Protein AF-A0A497QM43-F1 (afdb_monomer_lite)

Sequence (117 aa):
MLLKECFIKREPFGFPDEIFNALKKGHFSLVIKGNAGTGKTTLALEIIRGLPKGSSLYLTTRVLPEQLYSQFPWIKEHIDKKMIIDARQTRIPMAKSTFENIQARNITIFLKELHQR

Foldseek 3Di:
DVQVVQLVVDPLPPDDPVVLVQVVVPPDDDDQDDDPPPCSVVVVLSSQQSHHAPPAAAEDADDDPVVVCVVPVVCVVRHPPVSYHHPVDPPPPDPPDPDDPQPPPDPVSSVVVVVVD

Radius of gyration: 18.73 Å; chains: 1; bounding box: 28×39×60 Å

Secondary structure (DSSP, 8-state):
-HHHHHHHT---TT--HHHHHHHHHSS--------TTS-HHHHHHHHHHHSPTTS--EEESSS-HHHHHHH-GGGGGTS-GGGEEETTS--------SS-----S-HHHHHHHHHT-

Structure (mmCIF, N/CA/C/O backbone):
data_AF-A0A497QM43-F1
#
_entry.id   AF-A0A497QM43-F1
#
loop_
_atom_site.group_PDB
_atom_site.id
_atom_site.type_symbol
_atom_site.label_atom_id
_atom_site.label_alt_id
_atom_site.label_comp_id
_atom_site.label_asym_id
_atom_site.label_entity_id
_atom_site.label_seq_id
_atom_site.pdbx_PDB_ins_code
_atom_site.Cartn_x
_atom_site.Cartn_y
_atom_site.Cartn_z
_atom_site.occupancy
_atom_site.B_iso_or_equiv
_atom_site.auth_seq_id
_atom_site.auth_comp_id
_atom_site.auth_asym_id
_atom_site.auth_atom_id
_atom_site.pdbx_PDB_model_num
ATOM 1 N N . MET A 1 1 ? -3.740 11.985 23.018 1.00 38.59 1 MET A N 1
ATOM 2 C CA . MET A 1 1 ? -4.998 11.284 23.368 1.00 38.59 1 MET A CA 1
ATOM 3 C C . MET A 1 1 ? -5.775 10.841 22.122 1.00 38.59 1 MET A C 1
ATOM 5 O O . MET A 1 1 ? -6.087 9.665 22.028 1.00 38.59 1 MET A O 1
ATOM 9 N N . LEU A 1 2 ? -5.945 11.703 21.110 1.00 36.75 2 LEU A N 1
ATOM 10 C CA . LEU A 1 2 ? -6.675 11.421 19.853 1.00 36.75 2 LEU A CA 1
ATOM 11 C C . LEU A 1 2 ? -6.138 10.261 18.979 1.00 36.75 2 LEU A C 1
ATOM 13 O O . LEU A 1 2 ? -6.905 9.612 18.276 1.00 36.75 2 LEU A O 1
ATOM 17 N N . LEU A 1 3 ? -4.837 9.948 19.037 1.00 38.91 3 LEU A N 1
ATOM 18 C CA . LEU A 1 3 ? -4.251 8.831 18.272 1.00 38.91 3 LEU A CA 1
ATOM 19 C C . LEU A 1 3 ? -4.632 7.442 18.811 1.00 38.91 3 LEU A C 1
ATOM 21 O O . LEU A 1 3 ? -4.497 6.462 18.086 1.00 38.91 3 LEU A O 1
ATOM 25 N N . LYS A 1 4 ? -5.073 7.331 20.074 1.00 40.59 4 LYS A N 1
ATOM 26 C CA . LYS A 1 4 ? -5.455 6.036 20.661 1.00 40.59 4 LYS A CA 1
ATOM 27 C C . LYS A 1 4 ? -6.818 5.569 20.142 1.00 40.59 4 LYS A C 1
ATOM 29 O O . LYS A 1 4 ? -6.967 4.399 19.820 1.00 40.59 4 LYS A O 1
ATOM 34 N N . GLU A 1 5 ? -7.774 6.481 19.987 1.00 37.56 5 GLU A N 1
ATOM 35 C CA . GLU A 1 5 ? -9.159 6.129 19.639 1.00 37.56 5 GLU A CA 1
ATOM 36 C C . GLU A 1 5 ? -9.351 5.774 18.161 1.00 37.56 5 GLU A C 1
ATOM 38 O O . GLU A 1 5 ? -10.131 4.883 17.835 1.00 37.56 5 GLU A O 1
ATOM 43 N N . CYS A 1 6 ? -8.592 6.406 17.259 1.00 39.38 6 CYS A N 1
ATOM 44 C CA . CYS A 1 6 ? -8.643 6.094 15.824 1.00 39.38 6 CYS A CA 1
ATOM 45 C C . CYS A 1 6 ? -8.065 4.701 15.502 1.00 39.38 6 CYS A C 1
ATOM 47 O O . CYS A 1 6 ? -8.428 4.089 14.502 1.00 39.38 6 CYS A O 1
ATOM 49 N N . PHE A 1 7 ? -7.167 4.212 16.359 1.00 43.53 7 PHE A N 1
ATOM 50 C CA . PHE A 1 7 ? -6.449 2.946 16.208 1.00 43.53 7 PHE A CA 1
ATOM 51 C C . PHE A 1 7 ? -7.291 1.753 16.690 1.00 43.53 7 PHE A C 1
ATOM 53 O O . PHE A 1 7 ? -7.285 0.707 16.059 1.00 43.53 7 PHE A O 1
ATOM 60 N N . ILE A 1 8 ? -8.073 1.934 17.763 1.00 44.41 8 ILE A N 1
ATOM 61 C CA . ILE A 1 8 ? -8.880 0.869 18.393 1.00 44.41 8 ILE A CA 1
ATOM 62 C C . ILE A 1 8 ? -10.076 0.433 17.523 1.00 44.41 8 ILE A C 1
ATOM 64 O O . ILE A 1 8 ? -10.572 -0.676 17.667 1.00 44.41 8 ILE A O 1
ATOM 68 N N . LYS A 1 9 ? -10.547 1.262 16.579 1.00 43.88 9 LYS A N 1
ATOM 69 C CA . LYS A 1 9 ? -11.694 0.907 15.714 1.00 43.88 9 LYS A CA 1
ATOM 70 C C . LYS A 1 9 ? -11.343 0.107 14.455 1.00 43.88 9 LYS A C 1
ATOM 72 O O . LYS A 1 9 ? -12.251 -0.255 13.711 1.00 43.88 9 LYS A O 1
ATOM 77 N N . ARG A 1 10 ? -10.064 -0.156 14.181 1.00 49.84 10 ARG A N 1
ATOM 78 C CA . ARG A 1 10 ? -9.638 -0.981 13.044 1.00 49.84 10 ARG A CA 1
ATOM 79 C C . ARG A 1 10 ? -8.719 -2.077 13.541 1.00 49.84 10 ARG A C 1
ATOM 81 O O . ARG A 1 10 ? -7.514 -1.961 13.383 1.00 49.84 10 ARG A O 1
ATOM 88 N N . GLU A 1 11 ? -9.298 -3.119 14.124 1.00 50.69 11 GLU A N 1
ATOM 89 C CA . GLU A 1 11 ? -8.614 -4.404 14.278 1.00 50.69 11 GLU A CA 1
ATOM 90 C C . GLU A 1 11 ? -8.147 -4.853 12.879 1.00 50.69 11 GLU A C 1
ATOM 92 O O . GLU A 1 11 ? -8.988 -5.157 12.020 1.00 50.69 11 GLU A O 1
ATOM 97 N N . PRO A 1 12 ? -6.837 -4.824 12.578 1.00 53.03 12 PRO A N 1
ATOM 98 C CA . PRO A 1 12 ? -6.330 -5.371 11.337 1.00 53.03 12 PRO A CA 1
ATOM 99 C C . PRO A 1 12 ? -6.420 -6.888 11.483 1.00 53.03 12 PRO A C 1
ATOM 101 O O . PRO A 1 12 ? -5.619 -7.500 12.180 1.00 53.03 12 PRO A O 1
ATOM 104 N N . PHE A 1 13 ? -7.454 -7.475 10.886 1.00 50.19 13 PHE A N 1
ATOM 105 C CA . PHE A 1 13 ? -7.762 -8.903 10.935 1.00 50.19 13 PHE A CA 1
ATOM 106 C C . PHE A 1 13 ? -6.481 -9.765 10.842 1.00 50.19 13 PHE A C 1
ATOM 108 O O . PHE A 1 13 ? -5.869 -9.859 9.780 1.00 50.19 13 PHE A O 1
ATOM 115 N N . GLY A 1 14 ? -6.058 -10.364 11.962 1.00 62.38 14 GLY A N 1
ATOM 116 C CA . GLY A 1 14 ? -4.945 -11.320 12.021 1.00 62.38 14 GLY A CA 1
ATOM 117 C C . GLY A 1 14 ? -3.525 -10.757 11.856 1.00 62.38 14 GLY A C 1
ATOM 118 O O . GLY A 1 14 ? -2.619 -11.529 11.540 1.00 62.38 14 GLY A O 1
ATOM 119 N N . PHE A 1 15 ? -3.295 -9.453 12.039 1.00 69.88 15 PHE A N 1
ATOM 120 C CA . PHE A 1 15 ? -1.942 -8.891 11.973 1.00 69.88 15 PHE A CA 1
ATOM 121 C C . PHE A 1 15 ? -1.226 -8.954 13.340 1.00 69.88 15 PHE A C 1
ATOM 123 O O . PHE A 1 15 ? -1.817 -8.524 14.326 1.00 69.88 15 PHE A O 1
ATOM 130 N N . PRO A 1 16 ? 0.033 -9.435 13.435 1.00 79.12 16 PRO A N 1
ATOM 131 C CA . PRO A 1 16 ? 0.732 -9.547 14.718 1.00 79.12 16 PRO A CA 1
ATOM 132 C C . PRO A 1 16 ? 0.947 -8.192 15.403 1.00 79.12 16 PRO A C 1
ATOM 134 O O . PRO A 1 16 ? 1.559 -7.276 14.832 1.00 79.12 16 PRO A O 1
ATOM 137 N N . ASP A 1 17 ? 0.503 -8.089 16.655 1.00 79.38 17 ASP A N 1
ATOM 138 C CA . ASP A 1 17 ? 0.612 -6.880 17.475 1.00 79.38 17 ASP A CA 1
ATOM 139 C C . ASP A 1 17 ? 2.064 -6.422 17.653 1.00 79.38 17 ASP A C 1
ATOM 141 O O . ASP A 1 17 ? 2.336 -5.225 17.781 1.00 79.38 17 ASP A O 1
ATOM 145 N N . GLU A 1 18 ? 3.031 -7.340 17.630 1.00 84.06 18 GLU A N 1
ATOM 146 C CA . GLU A 1 18 ? 4.452 -7.036 17.789 1.00 84.06 18 GLU A CA 1
ATOM 147 C C . GLU A 1 18 ? 4.963 -6.125 16.676 1.00 84.06 18 GLU A C 1
ATOM 149 O O . GLU A 1 18 ? 5.653 -5.138 16.945 1.00 84.06 18 GLU A O 1
ATOM 154 N N . ILE A 1 19 ? 4.597 -6.419 15.425 1.00 82.69 19 ILE A N 1
ATOM 155 C CA . ILE A 1 19 ? 5.036 -5.625 14.274 1.00 82.69 19 ILE A CA 1
ATOM 156 C C . ILE A 1 19 ? 4.388 -4.243 14.328 1.00 82.69 19 ILE A C 1
ATOM 158 O O . ILE A 1 19 ? 5.036 -3.227 14.074 1.00 82.69 19 ILE A O 1
ATOM 162 N N . PHE A 1 20 ? 3.115 -4.191 14.698 1.00 79.94 20 PHE A N 1
ATOM 163 C CA . PHE A 1 20 ? 2.370 -2.946 14.775 1.00 79.94 20 PHE A CA 1
ATOM 164 C C . PHE A 1 20 ? 2.894 -2.028 15.883 1.00 79.94 20 PHE A C 1
ATOM 166 O O . PHE A 1 20 ? 3.134 -0.837 15.665 1.00 79.94 20 PHE A O 1
ATOM 173 N N . ASN A 1 21 ? 3.170 -2.598 17.055 1.00 83.81 21 ASN A N 1
ATOM 174 C CA . ASN A 1 21 ? 3.788 -1.891 18.167 1.00 83.81 21 ASN A CA 1
ATOM 175 C C . ASN A 1 21 ? 5.208 -1.421 17.825 1.00 83.81 21 ASN A C 1
ATOM 177 O O . ASN A 1 21 ? 5.579 -0.306 18.199 1.00 83.81 21 ASN A O 1
ATOM 181 N N . ALA A 1 22 ? 5.986 -2.217 17.085 1.00 85.50 22 ALA A N 1
ATOM 182 C CA . ALA A 1 22 ? 7.307 -1.816 16.607 1.00 85.50 22 ALA A CA 1
ATOM 183 C C . ALA A 1 22 ? 7.227 -0.621 15.641 1.00 85.50 22 ALA A C 1
ATOM 185 O O . ALA A 1 22 ? 7.943 0.362 15.820 1.00 85.50 22 ALA A O 1
ATOM 186 N N . LEU A 1 23 ? 6.303 -0.653 14.675 1.00 83.69 23 LEU A N 1
ATOM 187 C CA . LEU A 1 23 ? 6.082 0.452 13.735 1.00 83.69 23 LEU A CA 1
ATOM 188 C C . LEU A 1 23 ? 5.608 1.731 14.442 1.00 83.69 23 LEU A C 1
ATOM 190 O O . LEU A 1 23 ? 6.036 2.829 14.089 1.00 83.69 23 LEU A O 1
ATOM 194 N N . LYS A 1 24 ? 4.766 1.603 15.474 1.00 80.50 24 LYS A N 1
ATOM 195 C CA . LYS A 1 24 ? 4.227 2.737 16.239 1.00 80.50 24 LYS A CA 1
ATOM 196 C C . LYS A 1 24 ? 5.270 3.447 17.103 1.00 80.50 24 LYS A C 1
ATOM 198 O O . LYS A 1 24 ? 5.160 4.655 17.300 1.00 80.50 24 LYS A O 1
ATOM 203 N N . LYS A 1 25 ? 6.265 2.722 17.627 1.00 82.56 25 LYS A N 1
ATOM 204 C CA . LYS A 1 25 ? 7.362 3.309 18.420 1.00 82.56 25 LYS A CA 1
ATOM 205 C C . LYS A 1 25 ? 8.254 4.244 17.591 1.00 82.56 25 LYS A C 1
ATOM 207 O O . LYS A 1 25 ? 8.933 5.086 18.171 1.00 82.56 25 LYS A O 1
ATOM 212 N N . GLY A 1 26 ? 8.211 4.137 16.260 1.00 78.81 26 GLY A N 1
ATOM 213 C CA . GLY A 1 26 ? 9.094 4.870 15.356 1.00 78.81 26 GLY A CA 1
ATOM 214 C C . GLY A 1 26 ? 10.504 4.274 15.319 1.00 78.81 26 GLY A C 1
ATOM 215 O O . GLY A 1 26 ? 10.813 3.339 16.052 1.00 78.81 26 GLY A O 1
ATOM 216 N N . HIS A 1 27 ? 11.361 4.802 14.436 1.00 85.31 27 HIS A N 1
ATOM 217 C CA . HIS A 1 27 ? 12.769 4.381 14.298 1.00 85.31 27 HIS A CA 1
ATOM 218 C C . HIS A 1 27 ? 12.941 2.872 14.027 1.00 85.31 27 HIS A C 1
ATOM 220 O O . HIS A 1 27 ? 13.955 2.270 14.371 1.00 85.31 27 HIS A O 1
ATOM 226 N N . PHE A 1 28 ? 11.946 2.259 13.388 1.00 86.38 28 PHE A N 1
ATOM 227 C CA . PHE A 1 28 ? 11.924 0.842 13.058 1.00 86.38 28 PHE A CA 1
ATOM 228 C C . PHE A 1 28 ? 11.872 0.669 11.542 1.00 86.38 28 PHE A C 1
ATOM 230 O O . PHE A 1 28 ? 11.078 1.317 10.862 1.00 86.38 28 PHE A O 1
ATOM 237 N N . SER A 1 29 ? 12.722 -0.208 11.009 1.00 90.00 29 SER A N 1
ATOM 238 C CA . SER A 1 29 ? 12.739 -0.559 9.587 1.00 90.00 29 SER A CA 1
ATOM 239 C C . SER A 1 29 ? 12.378 -2.028 9.423 1.00 90.00 29 SER A C 1
ATOM 241 O O . SER A 1 29 ? 13.104 -2.905 9.884 1.00 90.00 29 SER A O 1
ATOM 243 N N . LEU A 1 30 ? 11.261 -2.292 8.745 1.00 89.50 30 LEU A N 1
ATOM 244 C CA . LEU A 1 30 ? 10.799 -3.640 8.430 1.00 89.50 30 LEU A CA 1
ATOM 245 C C . LEU A 1 30 ? 11.129 -3.983 6.977 1.00 89.50 30 LEU A C 1
ATOM 247 O O . LEU A 1 30 ? 10.724 -3.270 6.061 1.00 89.50 30 LEU A O 1
ATOM 251 N N . VAL A 1 31 ? 11.814 -5.106 6.758 1.00 92.56 31 VAL A N 1
ATOM 252 C CA . VAL A 1 31 ? 12.120 -5.607 5.412 1.00 92.56 31 VAL A CA 1
ATOM 253 C C . VAL A 1 31 ? 11.339 -6.893 5.152 1.00 92.56 31 VAL A C 1
ATOM 255 O O . VAL A 1 31 ? 11.612 -7.925 5.759 1.00 92.56 31 VAL A O 1
ATOM 258 N N . ILE A 1 32 ? 10.392 -6.845 4.213 1.00 91.06 32 ILE A N 1
ATOM 259 C CA . ILE A 1 32 ? 9.577 -8.000 3.813 1.00 91.06 32 ILE A CA 1
ATOM 260 C C . ILE A 1 32 ? 10.258 -8.713 2.635 1.00 91.06 32 ILE A C 1
ATOM 262 O O . ILE A 1 32 ? 10.294 -8.195 1.517 1.00 91.06 32 ILE A O 1
ATOM 266 N N . LYS A 1 33 ? 10.793 -9.916 2.873 1.00 92.75 33 LYS A N 1
ATOM 267 C CA . LYS A 1 33 ? 11.431 -10.775 1.856 1.00 92.75 33 LYS A CA 1
ATOM 268 C C . LYS A 1 33 ? 10.624 -12.057 1.640 1.00 92.75 33 LYS A C 1
ATOM 270 O O . LYS A 1 33 ? 9.865 -12.470 2.505 1.00 92.75 33 LYS A O 1
ATOM 275 N N . GLY A 1 34 ? 10.782 -12.679 0.474 1.00 92.75 34 GLY A N 1
ATOM 276 C CA . GLY A 1 34 ? 10.088 -13.919 0.115 1.00 92.75 34 GLY A CA 1
ATOM 277 C C . GLY A 1 34 ? 10.013 -14.141 -1.395 1.00 92.75 34 GLY A C 1
ATOM 278 O O . GLY A 1 34 ? 10.220 -13.207 -2.180 1.00 92.75 34 GLY A O 1
ATOM 279 N N . ASN A 1 35 ? 9.684 -15.364 -1.807 1.00 93.81 35 ASN A N 1
ATOM 280 C CA . ASN A 1 35 ? 9.596 -15.764 -3.215 1.00 93.81 35 ASN A CA 1
ATOM 281 C C . ASN A 1 35 ? 8.461 -15.046 -3.965 1.00 93.81 35 ASN A C 1
ATOM 283 O O . ASN A 1 35 ? 7.595 -14.402 -3.368 1.00 93.81 35 ASN A O 1
ATOM 287 N N . ALA A 1 36 ? 8.472 -15.086 -5.298 1.00 89.62 36 ALA A N 1
ATOM 288 C CA . ALA A 1 36 ? 7.372 -14.540 -6.094 1.00 89.62 36 ALA A CA 1
ATOM 289 C C . ALA A 1 36 ? 6.030 -15.182 -5.684 1.00 89.62 36 ALA A C 1
ATOM 291 O O . ALA A 1 36 ? 5.985 -16.349 -5.315 1.00 89.62 36 ALA A O 1
ATOM 292 N N . GLY A 1 37 ? 4.948 -14.400 -5.691 1.00 87.56 37 GLY A N 1
ATOM 293 C CA . GLY A 1 37 ? 3.611 -14.897 -5.337 1.00 87.56 37 GLY A CA 1
ATOM 294 C C . GLY A 1 37 ? 3.317 -15.057 -3.839 1.00 87.56 37 GLY A C 1
ATOM 295 O O . GLY A 1 37 ? 2.158 -15.213 -3.485 1.00 87.56 37 GLY A O 1
ATOM 296 N N . THR A 1 38 ? 4.290 -14.916 -2.932 1.00 90.81 38 THR A N 1
ATOM 297 C CA . THR A 1 38 ? 4.068 -15.106 -1.477 1.00 90.81 38 THR A CA 1
ATOM 298 C C . THR A 1 38 ? 3.348 -13.943 -0.773 1.00 90.81 38 THR A C 1
ATOM 300 O O . THR A 1 38 ? 3.458 -13.789 0.438 1.00 90.81 38 THR A O 1
ATOM 303 N N . GLY A 1 39 ? 2.683 -13.052 -1.512 1.00 88.75 39 GLY A N 1
ATOM 304 C CA . GLY A 1 39 ? 1.883 -11.976 -0.914 1.00 88.75 39 GLY A CA 1
ATOM 305 C C . GLY A 1 39 ? 2.661 -10.819 -0.273 1.00 88.75 39 GLY A C 1
ATOM 306 O O . GLY A 1 39 ? 2.078 -10.063 0.490 1.00 88.75 39 GLY A O 1
ATOM 307 N N . LYS A 1 40 ? 3.950 -10.612 -0.583 1.00 92.75 40 LYS A N 1
ATOM 308 C CA . LYS A 1 40 ? 4.753 -9.505 -0.003 1.00 92.75 40 LYS A CA 1
ATOM 309 C C . LYS A 1 40 ? 4.100 -8.128 -0.152 1.00 92.75 40 LYS A C 1
ATOM 311 O O . LYS A 1 40 ? 4.044 -7.355 0.799 1.00 92.75 40 LYS A O 1
ATOM 316 N N . THR A 1 41 ? 3.623 -7.826 -1.360 1.00 90.00 41 THR A N 1
ATOM 317 C CA . THR A 1 41 ? 2.943 -6.560 -1.650 1.00 90.00 41 THR A CA 1
ATOM 318 C C . THR A 1 41 ? 1.636 -6.473 -0.875 1.00 90.00 41 THR A C 1
ATOM 320 O O . THR A 1 41 ? 1.372 -5.449 -0.261 1.00 90.00 41 THR A O 1
ATOM 323 N N . THR A 1 42 ? 0.868 -7.562 -0.835 1.00 90.38 42 THR A N 1
ATOM 324 C CA . THR A 1 42 ? -0.364 -7.655 -0.048 1.00 90.38 42 THR A CA 1
ATOM 325 C C . THR A 1 42 ? -0.098 -7.372 1.429 1.00 90.38 42 THR A C 1
ATOM 327 O O . THR A 1 42 ? -0.767 -6.526 2.004 1.00 90.38 42 THR A O 1
ATOM 330 N N . LEU A 1 43 ? 0.936 -7.980 2.020 1.00 89.56 43 LEU A N 1
ATOM 331 C CA . LEU A 1 43 ? 1.312 -7.752 3.417 1.00 89.56 43 LEU A CA 1
ATOM 332 C C . LEU A 1 43 ? 1.657 -6.282 3.687 1.00 89.56 43 LEU A C 1
ATOM 334 O O . LEU A 1 43 ? 1.190 -5.712 4.667 1.00 89.56 43 LEU A O 1
ATOM 338 N N . ALA A 1 44 ? 2.438 -5.647 2.810 1.00 89.56 44 ALA A N 1
ATOM 339 C CA . ALA A 1 44 ? 2.765 -4.228 2.950 1.00 89.56 44 ALA A CA 1
ATOM 340 C C . ALA A 1 44 ? 1.512 -3.333 2.916 1.00 89.56 44 ALA A C 1
ATOM 342 O O . ALA A 1 44 ? 1.430 -2.344 3.641 1.00 89.56 44 ALA A O 1
ATOM 343 N N . LEU A 1 45 ? 0.530 -3.683 2.088 1.00 89.81 45 LEU A N 1
ATOM 344 C CA . LEU A 1 45 ? -0.724 -2.946 1.977 1.00 89.81 45 LEU A CA 1
ATOM 345 C C . LEU A 1 45 ? -1.646 -3.184 3.179 1.00 89.81 45 LEU A C 1
ATOM 347 O O . LEU A 1 45 ? -2.276 -2.237 3.643 1.00 89.81 45 LEU A O 1
ATOM 351 N N . GLU A 1 46 ? -1.697 -4.404 3.715 1.00 88.50 46 GLU A N 1
ATOM 352 C CA . GLU A 1 46 ? -2.444 -4.708 4.945 1.00 88.50 46 GLU A CA 1
ATOM 353 C C . GLU A 1 46 ? -1.861 -3.967 6.157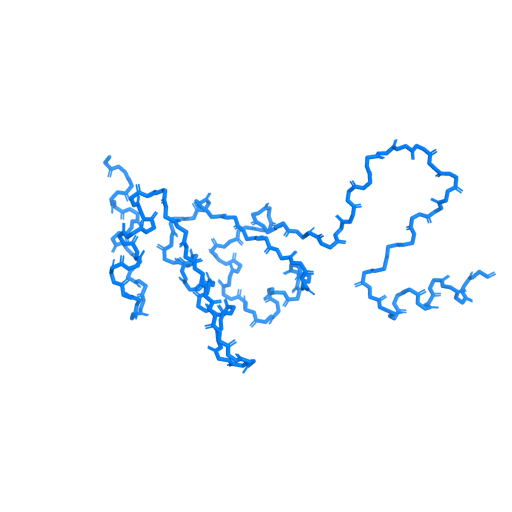 1.00 88.50 46 GLU A C 1
ATOM 355 O O . GLU A 1 46 ? -2.610 -3.428 6.969 1.00 88.50 46 GLU A O 1
ATOM 360 N N . ILE A 1 47 ? -0.532 -3.816 6.232 1.00 87.50 47 ILE A N 1
ATOM 361 C CA . ILE A 1 47 ? 0.102 -2.951 7.241 1.00 87.50 47 ILE A CA 1
ATOM 362 C C . ILE A 1 47 ? -0.432 -1.524 7.124 1.00 87.50 47 ILE A C 1
ATOM 364 O O . ILE A 1 47 ? -0.838 -0.925 8.118 1.00 87.50 47 ILE A O 1
ATOM 368 N N . ILE A 1 48 ? -0.467 -0.975 5.907 1.00 87.12 48 ILE A N 1
ATOM 369 C CA . ILE A 1 48 ? -0.970 0.382 5.679 1.00 87.12 48 ILE A CA 1
ATOM 370 C C . ILE A 1 48 ? -2.454 0.498 6.048 1.00 87.12 48 ILE A C 1
ATOM 372 O O . ILE A 1 48 ? -2.866 1.521 6.593 1.00 87.12 48 ILE A O 1
ATOM 376 N N . ARG A 1 49 ? -3.248 -0.545 5.799 1.00 85.12 49 ARG A N 1
ATOM 377 C CA . ARG A 1 49 ? -4.670 -0.598 6.150 1.00 85.12 49 ARG A CA 1
ATOM 378 C C . ARG A 1 49 ? -4.913 -0.426 7.653 1.00 85.12 49 ARG A C 1
ATOM 380 O O . ARG A 1 49 ? -5.868 0.255 8.034 1.00 85.12 49 ARG A O 1
ATOM 387 N N . GLY A 1 50 ? -4.049 -1.019 8.480 1.00 80.88 50 GLY A N 1
ATOM 388 C CA . GLY A 1 50 ? -4.089 -0.907 9.941 1.00 80.88 50 GLY A CA 1
ATOM 389 C C . GLY A 1 50 ? -3.612 0.448 10.478 1.00 80.88 50 GLY A C 1
ATOM 390 O O . GLY A 1 50 ? -3.912 0.805 11.615 1.00 80.88 50 GLY A O 1
ATOM 391 N N . LEU A 1 51 ? -2.896 1.240 9.675 1.00 80.88 51 LEU A N 1
ATOM 392 C CA . LEU A 1 51 ? -2.443 2.569 10.080 1.00 80.88 51 LEU A CA 1
ATOM 393 C C . LEU A 1 51 ? -3.561 3.627 9.940 1.00 80.88 51 LEU A C 1
ATOM 395 O O . LEU A 1 51 ? -4.469 3.494 9.111 1.00 80.88 51 LEU A O 1
ATOM 399 N N . PRO A 1 52 ? -3.511 4.719 10.730 1.00 79.62 52 PRO A N 1
ATOM 400 C CA . PRO A 1 52 ? -4.394 5.862 10.560 1.00 79.62 52 PRO A CA 1
ATOM 401 C C . PRO A 1 52 ? -4.365 6.390 9.123 1.00 79.62 52 PRO A C 1
ATOM 403 O O . PRO A 1 52 ? -3.321 6.460 8.472 1.00 79.62 52 PRO A O 1
ATOM 406 N N . LYS A 1 53 ? -5.527 6.814 8.617 1.00 80.12 53 LYS A N 1
ATOM 407 C CA . LYS A 1 53 ? -5.593 7.439 7.291 1.00 80.12 53 LYS A CA 1
ATOM 408 C C . LYS A 1 53 ? -4.658 8.648 7.233 1.00 80.12 53 LYS A C 1
ATOM 410 O O . LYS A 1 53 ? -4.683 9.496 8.120 1.00 80.12 53 LYS A O 1
ATOM 415 N N . GLY A 1 54 ? -3.857 8.724 6.173 1.00 80.81 54 GLY A N 1
ATOM 416 C CA . GLY A 1 54 ? -2.922 9.825 5.939 1.00 80.81 54 GLY A CA 1
ATOM 417 C C . GLY A 1 54 ? -1.600 9.743 6.708 1.00 80.81 54 GLY A C 1
ATOM 418 O O . GLY A 1 54 ? -0.758 10.611 6.508 1.00 80.81 54 GLY A O 1
ATOM 419 N N . SER A 1 55 ? -1.372 8.715 7.535 1.00 82.56 55 SER A N 1
ATOM 420 C CA . SER A 1 55 ? -0.092 8.517 8.234 1.00 82.56 55 SER A CA 1
ATOM 421 C C . SER A 1 55 ? 0.890 7.615 7.477 1.00 82.56 55 SER A C 1
ATOM 423 O O . SER A 1 55 ? 1.860 7.135 8.060 1.00 82.56 55 SER A O 1
ATOM 425 N N . SER A 1 56 ? 0.620 7.319 6.207 1.00 84.50 56 SER A N 1
ATOM 426 C CA . SER A 1 56 ? 1.396 6.390 5.386 1.00 84.50 56 SER A CA 1
ATOM 427 C C . SER A 1 56 ? 1.633 6.955 3.987 1.00 84.50 56 SER A C 1
ATOM 429 O O . SER A 1 56 ? 0.807 7.683 3.437 1.00 84.50 56 SER A O 1
ATOM 431 N N . LEU A 1 57 ? 2.787 6.604 3.422 1.00 89.06 57 LEU A N 1
ATOM 432 C CA . LEU A 1 57 ? 3.217 6.967 2.077 1.00 89.06 57 LEU A CA 1
ATOM 433 C C . LEU A 1 57 ? 3.638 5.686 1.359 1.00 89.06 57 LEU A C 1
ATOM 435 O O . LEU A 1 57 ? 4.507 4.963 1.847 1.00 89.06 57 LEU A O 1
ATOM 439 N N . TYR A 1 58 ? 3.030 5.402 0.211 1.00 90.31 58 TYR A N 1
ATOM 440 C CA . TYR A 1 58 ? 3.357 4.227 -0.590 1.00 90.31 58 TYR A CA 1
ATOM 441 C C . TYR A 1 58 ? 4.199 4.629 -1.801 1.00 90.31 58 TYR A C 1
ATOM 443 O O . TYR A 1 58 ? 3.732 5.340 -2.690 1.00 90.31 58 TYR A O 1
ATOM 451 N N . LEU A 1 59 ? 5.447 4.166 -1.846 1.00 89.56 59 LEU A N 1
ATOM 452 C CA . LEU A 1 59 ? 6.369 4.404 -2.955 1.00 89.56 59 LEU A CA 1
ATOM 453 C C . LEU A 1 59 ? 6.414 3.170 -3.866 1.00 89.56 59 LEU A C 1
ATOM 455 O O . LEU A 1 59 ? 6.818 2.094 -3.429 1.00 89.56 59 LEU A O 1
ATOM 459 N N . THR A 1 60 ? 6.037 3.321 -5.136 1.00 86.12 60 THR A N 1
ATOM 460 C CA . THR A 1 60 ? 6.084 2.242 -6.139 1.00 86.12 60 THR A CA 1
ATOM 461 C C . THR A 1 60 ? 7.126 2.530 -7.213 1.00 86.12 60 THR A C 1
ATOM 463 O O . THR A 1 60 ? 7.180 3.624 -7.765 1.00 86.12 60 THR A O 1
ATOM 466 N N . THR A 1 61 ? 7.945 1.530 -7.540 1.00 83.00 61 THR A N 1
ATOM 467 C CA . THR A 1 61 ? 8.949 1.587 -8.621 1.00 83.00 61 THR A CA 1
ATOM 468 C C . THR A 1 61 ? 8.606 0.686 -9.806 1.00 83.00 61 THR A C 1
ATOM 470 O O . THR A 1 61 ? 9.317 0.697 -10.804 1.00 83.00 61 THR A O 1
ATOM 473 N N . ARG A 1 62 ? 7.541 -0.123 -9.723 1.00 78.19 62 ARG A N 1
ATOM 474 C CA . ARG A 1 62 ? 7.234 -1.157 -10.733 1.00 78.19 62 ARG A CA 1
ATOM 475 C C . ARG A 1 62 ? 5.852 -1.026 -11.359 1.00 78.19 62 ARG A C 1
ATOM 477 O O . ARG A 1 62 ? 5.678 -1.396 -12.514 1.00 78.19 62 ARG A O 1
ATOM 484 N N . VAL A 1 63 ? 4.882 -0.496 -10.621 1.00 82.19 63 VAL A N 1
ATOM 485 C CA . VAL A 1 63 ? 3.464 -0.523 -11.006 1.00 82.19 63 VAL A CA 1
ATOM 486 C C . VAL A 1 63 ? 2.881 0.887 -10.939 1.00 82.19 63 VAL A C 1
ATOM 488 O O . VAL A 1 63 ? 3.182 1.623 -9.998 1.00 82.19 63 VAL A O 1
ATOM 491 N N . LEU A 1 64 ? 2.058 1.267 -11.927 1.00 81.56 64 LEU A N 1
ATOM 492 C CA . LEU A 1 64 ? 1.309 2.533 -11.912 1.00 81.56 64 LEU A CA 1
ATOM 493 C C . LEU A 1 64 ? 0.359 2.571 -10.702 1.00 81.56 64 LEU A C 1
ATOM 495 O O . LEU A 1 64 ? -0.250 1.546 -10.389 1.00 81.56 64 LEU A O 1
ATOM 499 N N . PRO A 1 65 ? 0.099 3.744 -10.099 1.00 83.38 65 PRO A N 1
ATOM 500 C CA . PRO A 1 65 ? -0.942 3.880 -9.075 1.00 83.38 65 PRO A CA 1
ATOM 501 C C . PRO A 1 65 ? -2.313 3.350 -9.534 1.00 83.38 65 PRO A C 1
ATOM 503 O O . PRO A 1 65 ? -3.042 2.730 -8.769 1.00 83.38 65 PRO A O 1
ATOM 506 N N . GLU A 1 66 ? -2.653 3.542 -10.810 1.00 84.88 66 GLU A N 1
ATOM 507 C CA . GLU A 1 66 ? -3.905 3.053 -11.409 1.00 84.88 66 GLU A CA 1
ATOM 508 C C . GLU A 1 66 ? -3.965 1.524 -11.488 1.00 84.88 66 GLU A C 1
ATOM 510 O O . GLU A 1 66 ? -4.993 0.926 -11.175 1.00 84.88 66 GLU A O 1
ATOM 515 N N . GLN A 1 67 ? -2.846 0.884 -11.830 1.00 84.94 67 GLN A N 1
ATOM 516 C CA . GLN A 1 67 ? -2.738 -0.574 -11.840 1.00 84.94 67 GLN A CA 1
ATOM 517 C C . GLN A 1 67 ? -2.795 -1.150 -10.421 1.00 84.94 67 GLN A C 1
ATOM 519 O O . GLN A 1 67 ? -3.432 -2.181 -10.215 1.00 84.94 67 GLN A O 1
ATOM 524 N N . LEU A 1 68 ? -2.203 -0.466 -9.435 1.00 87.25 68 LEU A N 1
ATOM 525 C CA . LEU A 1 68 ? -2.296 -0.860 -8.027 1.00 87.25 68 LEU A CA 1
ATOM 526 C C . LEU A 1 68 ? -3.757 -0.886 -7.561 1.00 87.25 68 LEU A C 1
ATOM 528 O O . LEU A 1 68 ? -4.197 -1.867 -6.969 1.00 87.25 68 LEU A O 1
ATOM 532 N N . TYR A 1 69 ? -4.530 0.149 -7.891 1.00 89.06 69 TYR A N 1
ATOM 533 C CA . TYR A 1 69 ? -5.956 0.201 -7.574 1.00 89.06 69 TYR A CA 1
ATOM 534 C C . TYR A 1 69 ? -6.799 -0.833 -8.319 1.00 89.06 69 TYR A C 1
ATOM 536 O O . TYR A 1 69 ? -7.841 -1.238 -7.811 1.00 89.06 69 TYR A O 1
ATOM 544 N N . SER A 1 70 ? -6.382 -1.245 -9.516 1.00 88.25 70 SER A N 1
ATOM 545 C CA . SER A 1 70 ? -7.044 -2.336 -10.233 1.00 88.25 70 SER A CA 1
ATOM 546 C C . SER A 1 70 ? -6.798 -3.685 -9.557 1.00 88.25 70 SER A C 1
ATOM 548 O O . SER A 1 70 ? -7.701 -4.513 -9.523 1.00 88.25 70 SER A O 1
ATOM 550 N N . GLN A 1 71 ? -5.590 -3.913 -9.037 1.00 87.50 71 GLN A N 1
ATOM 551 C CA . GLN A 1 71 ? -5.218 -5.162 -8.362 1.00 87.50 71 GLN A CA 1
ATOM 552 C C . GLN A 1 71 ? -5.764 -5.239 -6.933 1.00 87.50 71 GLN A C 1
ATOM 554 O O . GLN A 1 71 ? -6.122 -6.315 -6.464 1.00 87.50 71 GLN A O 1
ATOM 559 N N . PHE A 1 72 ? -5.859 -4.097 -6.254 1.00 89.50 72 PHE A N 1
ATOM 560 C CA . PHE A 1 72 ? -6.308 -3.996 -4.870 1.00 89.50 72 PHE A CA 1
ATOM 561 C C . PHE A 1 72 ? -7.331 -2.853 -4.720 1.00 89.50 72 PHE A C 1
ATOM 563 O O . PHE A 1 72 ? -7.000 -1.771 -4.220 1.00 89.50 72 PHE A O 1
ATOM 570 N N . PRO A 1 73 ? -8.592 -3.061 -5.146 1.00 88.44 73 PRO A N 1
ATOM 571 C CA . PRO A 1 73 ? -9.610 -2.006 -5.154 1.00 88.44 73 PRO A CA 1
ATOM 572 C C . PRO A 1 73 ? -9.879 -1.388 -3.777 1.00 88.44 73 PRO A C 1
ATOM 574 O O . PRO A 1 73 ? -10.100 -0.181 -3.675 1.00 88.44 73 PRO A O 1
ATOM 577 N N . TRP A 1 74 ? -9.779 -2.195 -2.719 1.00 87.00 74 TRP A N 1
ATOM 578 C CA . TRP A 1 74 ? -9.997 -1.796 -1.325 1.00 87.00 74 TRP A CA 1
ATOM 579 C C . TRP A 1 74 ? -9.000 -0.738 -0.818 1.00 87.00 74 TRP A C 1
ATOM 581 O O . TRP A 1 74 ? -9.284 -0.021 0.145 1.00 87.00 74 TRP A O 1
ATOM 591 N N . ILE A 1 75 ? -7.840 -0.580 -1.470 1.00 87.56 75 ILE A N 1
ATOM 592 C CA . ILE A 1 75 ? -6.847 0.434 -1.085 1.00 87.56 75 ILE A CA 1
ATOM 593 C C . ILE A 1 75 ? -7.394 1.847 -1.276 1.00 87.56 75 ILE A C 1
ATOM 595 O O . ILE A 1 75 ? -7.020 2.736 -0.515 1.00 87.56 75 ILE A O 1
ATOM 599 N N . LYS A 1 76 ? -8.294 2.071 -2.244 1.00 86.06 76 LYS A N 1
ATOM 600 C CA . LYS A 1 76 ? -8.872 3.401 -2.519 1.00 86.06 76 LYS A CA 1
ATOM 601 C C . LYS A 1 76 ? -9.530 4.020 -1.289 1.00 86.06 76 LYS A C 1
ATOM 603 O O . LYS A 1 76 ? 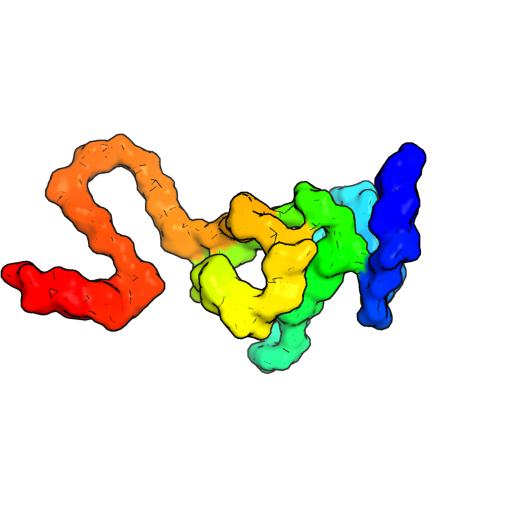-9.572 5.236 -1.152 1.00 86.06 76 LYS A O 1
ATOM 608 N N . GLU A 1 77 ? -10.034 3.181 -0.392 1.00 84.94 77 GLU A N 1
ATOM 609 C CA . GLU A 1 77 ? -10.670 3.617 0.843 1.00 84.94 77 GLU A CA 1
ATOM 610 C C . GLU A 1 77 ? -9.663 3.960 1.941 1.00 84.94 77 GLU A C 1
ATOM 612 O O . GLU A 1 77 ? -10.055 4.587 2.917 1.00 84.94 77 GLU A O 1
ATOM 617 N N . HIS A 1 78 ? -8.396 3.560 1.814 1.00 82.94 78 HIS A N 1
ATOM 618 C CA . HIS A 1 78 ? -7.384 3.622 2.873 1.00 82.94 78 HIS A CA 1
ATOM 619 C C . HIS A 1 78 ? -6.201 4.538 2.531 1.00 82.94 78 HIS A C 1
ATOM 621 O O . HIS A 1 78 ? -5.666 5.186 3.431 1.00 82.94 78 HIS A O 1
ATOM 627 N N . ILE A 1 79 ? -5.820 4.623 1.253 1.00 85.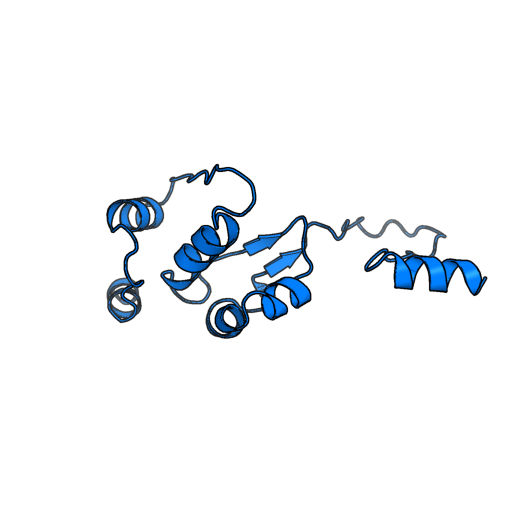75 79 ILE A N 1
ATOM 628 C CA . ILE A 1 79 ? -4.698 5.426 0.760 1.00 85.75 79 ILE A CA 1
ATOM 629 C C . ILE A 1 79 ? -5.206 6.380 -0.320 1.00 85.75 79 ILE A C 1
ATOM 631 O O . ILE A 1 79 ? -5.693 5.951 -1.365 1.00 85.75 79 ILE A O 1
ATOM 635 N N . ASP A 1 80 ? -5.045 7.682 -0.092 1.00 85.50 80 ASP A N 1
ATOM 636 C CA . ASP A 1 80 ? -5.343 8.688 -1.110 1.00 85.50 80 ASP A CA 1
ATOM 637 C C . ASP A 1 80 ? -4.332 8.603 -2.265 1.00 85.50 80 ASP A C 1
ATOM 639 O O . ASP A 1 80 ? -3.137 8.405 -2.042 1.00 85.50 80 ASP A O 1
ATOM 643 N N . LYS A 1 81 ? -4.755 8.893 -3.506 1.00 83.56 81 LYS A N 1
ATOM 644 C CA . LYS A 1 81 ? -3.857 8.895 -4.687 1.00 83.56 81 LYS A CA 1
ATOM 645 C C . LYS A 1 81 ? -2.627 9.800 -4.505 1.00 83.56 81 LYS A C 1
ATOM 647 O O . LYS A 1 81 ? -1.561 9.463 -5.003 1.00 83.56 81 LYS A O 1
ATOM 652 N N . LYS A 1 82 ? -2.747 10.901 -3.750 1.00 85.62 82 LYS A N 1
ATOM 653 C CA . LYS A 1 82 ? -1.632 11.813 -3.413 1.00 85.62 82 LYS A CA 1
ATOM 654 C C . LYS A 1 82 ? -0.552 11.179 -2.523 1.00 85.62 82 LYS A C 1
ATOM 656 O O . LYS A 1 82 ? 0.582 11.638 -2.538 1.00 85.62 82 LYS A O 1
ATOM 661 N N . MET A 1 83 ? -0.906 10.141 -1.764 1.00 86.94 83 MET A N 1
ATOM 662 C CA . MET A 1 83 ? -0.002 9.393 -0.883 1.00 86.94 83 MET A CA 1
ATOM 663 C C . MET A 1 83 ? 0.651 8.202 -1.598 1.00 86.94 83 MET A C 1
ATOM 665 O O . MET A 1 83 ? 1.396 7.444 -0.978 1.00 86.94 83 MET A O 1
ATOM 669 N N . ILE A 1 84 ? 0.386 8.026 -2.896 1.00 88.69 84 ILE A N 1
ATOM 670 C CA . ILE A 1 84 ? 1.061 7.045 -3.741 1.00 88.69 84 ILE A CA 1
ATOM 671 C C . ILE A 1 84 ? 2.047 7.789 -4.636 1.00 88.69 84 ILE A C 1
ATOM 673 O O . ILE A 1 84 ? 1.652 8.512 -5.551 1.00 88.69 84 ILE A O 1
ATOM 677 N N . ILE A 1 85 ? 3.339 7.595 -4.388 1.00 87.12 85 ILE A N 1
ATOM 678 C CA . ILE A 1 85 ? 4.404 8.180 -5.198 1.00 87.12 85 ILE A CA 1
ATOM 679 C C . ILE A 1 85 ? 4.877 7.145 -6.211 1.00 87.12 85 ILE A C 1
ATOM 681 O O . ILE A 1 85 ? 5.351 6.065 -5.858 1.00 87.12 85 ILE A O 1
ATOM 685 N N . ASP A 1 86 ? 4.771 7.504 -7.486 1.00 84.94 86 ASP A N 1
ATOM 686 C CA . ASP A 1 86 ? 5.307 6.723 -8.592 1.00 84.94 86 ASP A CA 1
ATOM 687 C C . ASP A 1 86 ? 6.748 7.146 -8.889 1.00 84.94 86 ASP A C 1
ATOM 689 O O . ASP A 1 86 ? 6.998 8.186 -9.497 1.00 84.94 86 ASP A O 1
ATOM 693 N N . ALA A 1 87 ? 7.698 6.326 -8.453 1.00 80.38 87 ALA A N 1
ATOM 694 C CA . ALA A 1 87 ? 9.124 6.546 -8.651 1.00 80.38 87 ALA A CA 1
ATOM 695 C C . ALA A 1 87 ? 9.617 6.145 -10.052 1.00 80.38 87 ALA A C 1
ATOM 697 O O . ALA A 1 87 ? 10.803 6.281 -10.335 1.00 80.38 87 ALA A O 1
ATOM 698 N N . ARG A 1 88 ? 8.737 5.661 -10.942 1.00 71.12 88 ARG A N 1
ATOM 699 C CA . ARG A 1 88 ? 9.085 5.410 -12.354 1.00 71.12 88 ARG A CA 1
ATOM 700 C C . ARG A 1 88 ? 9.149 6.692 -13.169 1.00 71.12 88 ARG A C 1
ATOM 702 O O . ARG A 1 88 ? 9.780 6.720 -14.218 1.00 71.12 88 ARG A O 1
ATOM 709 N N . GLN A 1 89 ? 8.475 7.744 -12.709 1.00 63.25 89 GLN A N 1
ATOM 710 C CA . GLN A 1 89 ? 8.550 9.043 -13.354 1.00 63.25 89 GLN A CA 1
ATOM 711 C C . GLN A 1 89 ? 9.873 9.694 -12.967 1.00 63.25 89 GLN A C 1
ATOM 713 O O . GLN A 1 89 ? 10.035 10.186 -11.849 1.00 63.25 89 GLN A O 1
ATOM 718 N N . THR A 1 90 ? 10.821 9.706 -13.901 1.00 52.28 90 THR A N 1
ATOM 719 C CA . THR A 1 90 ? 12.020 10.530 -13.796 1.00 52.28 90 THR A CA 1
ATOM 720 C C . THR A 1 90 ? 11.563 11.984 -13.729 1.00 52.28 90 THR A C 1
ATOM 722 O O . THR A 1 90 ? 11.211 12.586 -14.742 1.00 52.28 90 THR A O 1
ATOM 725 N N . ARG A 1 91 ? 11.526 12.566 -12.528 1.00 53.00 91 ARG A N 1
ATOM 726 C CA . ARG A 1 91 ? 11.411 14.018 -12.373 1.00 53.00 91 ARG A CA 1
ATOM 727 C C . ARG A 1 91 ? 12.749 14.614 -12.782 1.00 53.00 91 ARG A C 1
ATOM 729 O O . ARG A 1 91 ? 13.582 14.901 -11.932 1.00 53.00 91 ARG A O 1
ATOM 736 N N . ILE A 1 92 ? 12.977 14.728 -14.088 1.00 55.75 92 ILE A N 1
ATOM 737 C CA . ILE A 1 92 ? 14.082 15.522 -14.614 1.00 55.75 92 ILE A CA 1
ATOM 738 C C . ILE A 1 92 ? 13.725 16.970 -14.251 1.00 55.75 92 ILE A C 1
ATOM 740 O O . ILE A 1 92 ? 12.684 17.453 -14.711 1.00 55.75 92 ILE A O 1
ATOM 744 N N . PRO A 1 93 ? 14.495 17.652 -13.381 1.00 49.97 93 PRO A N 1
ATOM 745 C CA . PRO A 1 93 ? 14.290 19.071 -13.158 1.00 49.97 93 PRO A CA 1
ATOM 746 C C . PRO A 1 93 ? 14.396 19.754 -14.516 1.00 49.97 93 PRO A C 1
ATOM 748 O O . PRO A 1 93 ? 15.286 19.429 -15.296 1.00 49.97 93 PRO A O 1
ATOM 751 N N . MET A 1 94 ? 13.432 20.623 -14.804 1.00 49.78 94 MET A N 1
ATOM 752 C CA . MET A 1 94 ? 13.143 21.217 -16.107 1.00 49.78 94 MET A CA 1
ATOM 753 C C . MET A 1 94 ? 14.307 22.081 -16.627 1.00 49.78 94 MET A C 1
ATOM 755 O O . MET A 1 94 ? 14.205 23.299 -16.719 1.00 49.78 94 MET A O 1
ATOM 759 N N . ALA A 1 95 ? 15.435 21.471 -16.979 1.00 50.69 95 ALA A N 1
ATOM 760 C CA . ALA A 1 95 ? 16.356 22.044 -17.935 1.00 50.69 95 ALA A CA 1
ATOM 761 C C . ALA A 1 95 ? 15.631 21.957 -19.276 1.00 50.69 95 ALA A C 1
ATOM 763 O O . ALA A 1 95 ? 15.362 20.856 -19.752 1.00 50.69 95 ALA A O 1
ATOM 764 N N . LYS A 1 96 ? 15.231 23.117 -19.816 1.00 50.38 96 LYS A N 1
ATOM 765 C CA . LYS A 1 96 ? 14.626 23.269 -21.146 1.00 50.38 96 LYS A CA 1
ATOM 766 C C . LYS A 1 96 ? 15.432 22.449 -22.151 1.00 50.38 96 LYS A C 1
ATOM 768 O O . LYS A 1 96 ? 16.478 22.898 -22.609 1.00 50.38 96 LYS A O 1
ATOM 773 N N . SER A 1 97 ? 14.974 21.248 -22.462 1.00 45.88 97 SER A N 1
ATOM 774 C CA . SER A 1 97 ? 15.592 20.418 -23.474 1.00 45.88 97 SER A CA 1
ATOM 775 C C . SER A 1 97 ? 14.668 20.411 -24.679 1.00 45.88 97 SER A C 1
ATOM 777 O O . SER A 1 97 ? 13.452 20.281 -24.564 1.00 45.88 97 SER A O 1
ATOM 779 N N . THR A 1 98 ? 15.263 20.609 -25.847 1.00 54.53 98 THR A N 1
ATOM 780 C CA . THR A 1 98 ? 14.660 20.665 -27.186 1.00 54.53 98 THR A CA 1
ATOM 781 C C . THR A 1 98 ? 14.003 19.339 -27.610 1.00 54.53 98 THR A C 1
ATOM 783 O O . THR A 1 98 ? 13.760 19.109 -28.789 1.00 54.53 98 THR A O 1
ATOM 786 N N . PHE A 1 99 ? 13.748 18.437 -26.661 1.00 53.56 99 PHE A N 1
ATOM 787 C CA . PHE A 1 99 ? 13.271 17.086 -26.887 1.00 53.56 99 PHE A CA 1
ATOM 788 C C . PHE A 1 99 ? 11.880 16.937 -26.278 1.00 53.56 99 PHE A C 1
ATOM 790 O O . PHE A 1 99 ? 11.685 17.134 -25.077 1.00 53.56 99 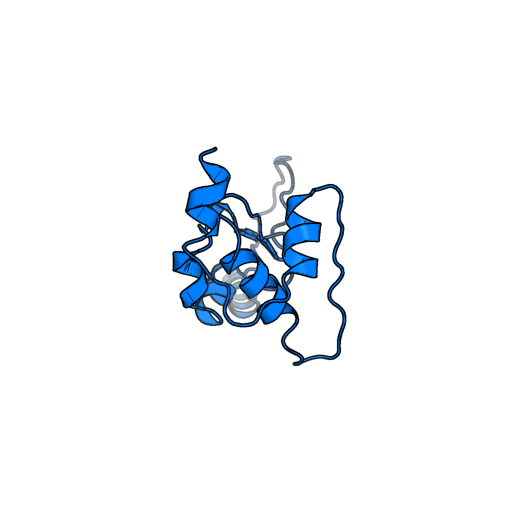PHE A O 1
ATOM 797 N N . GLU A 1 100 ? 10.908 16.570 -27.113 1.00 55.44 100 GLU A N 1
ATOM 798 C CA . GLU A 1 100 ? 9.592 16.156 -26.636 1.00 55.44 100 GLU A CA 1
ATOM 799 C C . GLU A 1 100 ? 9.753 14.951 -25.706 1.00 55.44 100 GLU A C 1
ATOM 801 O O . GLU A 1 100 ? 10.370 13.939 -26.047 1.00 55.44 100 GLU A O 1
ATOM 806 N N . ASN A 1 101 ? 9.233 15.091 -24.489 1.00 51.44 101 ASN A N 1
ATOM 807 C CA . ASN A 1 101 ? 9.289 14.058 -23.472 1.00 51.44 101 ASN A CA 1
ATOM 808 C C . ASN A 1 101 ? 8.348 12.917 -23.878 1.00 51.44 101 ASN A C 1
ATOM 810 O O . ASN A 1 101 ? 7.146 12.985 -23.627 1.00 51.44 101 ASN A O 1
ATOM 814 N N . ILE A 1 102 ? 8.889 11.877 -24.514 1.00 57.69 102 ILE A N 1
ATOM 815 C CA . ILE A 1 102 ? 8.129 10.659 -24.795 1.00 57.69 102 ILE A CA 1
ATOM 816 C C . ILE A 1 102 ? 7.927 9.936 -23.464 1.00 57.69 102 ILE A C 1
ATOM 818 O O . ILE A 1 102 ? 8.831 9.290 -22.926 1.00 57.69 102 ILE A O 1
ATOM 822 N N . GLN A 1 103 ? 6.732 10.076 -22.896 1.00 56.28 103 GLN A N 1
ATOM 823 C CA . GLN A 1 103 ? 6.389 9.398 -21.658 1.00 56.28 103 GLN A CA 1
ATOM 824 C C . GLN A 1 103 ? 6.091 7.934 -21.963 1.00 56.28 103 GLN A C 1
ATOM 826 O O . GLN A 1 103 ? 4.977 7.574 -22.338 1.00 56.28 103 GLN A O 1
ATOM 831 N N . ALA A 1 104 ? 7.073 7.066 -21.728 1.00 53.59 104 ALA A N 1
ATOM 832 C CA . ALA A 1 104 ? 6.923 5.616 -21.806 1.00 53.59 104 ALA A CA 1
ATOM 833 C C . ALA A 1 104 ? 6.047 5.079 -20.651 1.00 53.59 104 ALA A C 1
ATOM 835 O O . ALA A 1 104 ? 6.499 4.355 -19.767 1.00 53.59 104 ALA A O 1
ATOM 836 N N . ARG A 1 105 ? 4.764 5.458 -20.631 1.00 57.00 105 ARG A N 1
ATOM 837 C CA . ARG A 1 105 ? 3.765 4.980 -19.661 1.00 57.00 105 ARG A CA 1
ATOM 838 C C . ARG A 1 105 ? 3.378 3.521 -19.927 1.00 57.00 105 ARG A C 1
ATOM 840 O O . ARG A 1 105 ? 3.002 2.810 -18.997 1.00 57.00 105 ARG A O 1
ATOM 847 N N . ASN A 1 106 ? 3.455 3.092 -21.190 1.00 57.78 106 ASN A N 1
ATOM 848 C CA . ASN A 1 106 ? 3.132 1.753 -21.687 1.00 57.78 106 ASN A CA 1
ATOM 849 C C 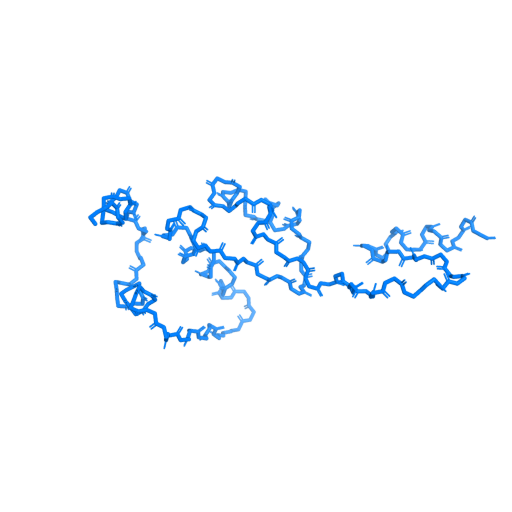. ASN A 1 106 ? 3.848 1.531 -23.034 1.00 57.78 106 ASN A C 1
ATOM 851 O O . ASN A 1 106 ? 3.857 2.439 -23.864 1.00 57.78 106 ASN A O 1
ATOM 855 N N . ILE A 1 107 ? 4.389 0.330 -23.277 1.00 66.94 107 ILE A N 1
ATOM 856 C CA . ILE A 1 107 ? 5.072 -0.011 -24.538 1.00 66.94 107 ILE A CA 1
ATOM 857 C C . ILE A 1 107 ? 4.156 0.157 -25.759 1.00 66.94 107 ILE A C 1
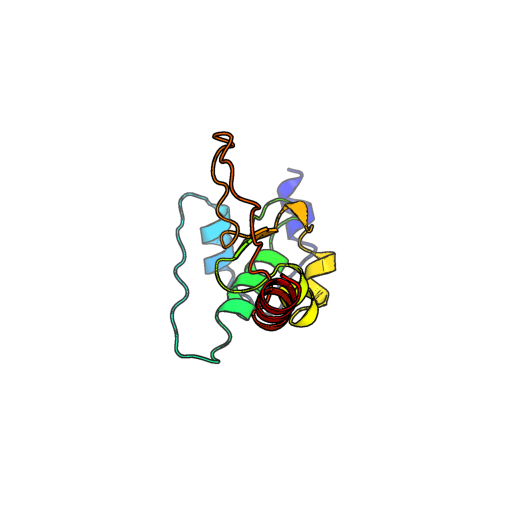ATOM 859 O O . ILE A 1 107 ? 4.599 0.578 -26.818 1.00 66.94 107 ILE A O 1
ATOM 863 N N . THR A 1 108 ? 2.857 -0.083 -25.586 1.00 64.50 108 THR A N 1
ATOM 864 C CA . THR A 1 108 ? 1.839 0.064 -26.634 1.00 64.50 108 THR A CA 1
ATOM 865 C C . THR A 1 108 ? 1.658 1.527 -27.029 1.00 64.50 108 THR A C 1
ATOM 867 O O . THR A 1 108 ? 1.555 1.844 -28.209 1.00 64.50 108 THR A O 1
ATOM 870 N N . ILE A 1 109 ? 1.643 2.428 -26.041 1.00 63.84 109 ILE A N 1
ATOM 871 C CA . ILE A 1 109 ? 1.517 3.874 -26.272 1.00 63.84 109 ILE A CA 1
ATOM 872 C C . ILE A 1 109 ? 2.802 4.394 -26.918 1.00 63.84 109 ILE A C 1
ATOM 874 O O . ILE A 1 109 ? 2.741 5.089 -27.923 1.00 63.84 109 ILE A O 1
ATOM 878 N N . PHE A 1 110 ? 3.952 3.955 -26.406 1.00 73.62 110 PHE A N 1
ATOM 879 C CA . PHE A 1 110 ? 5.266 4.304 -26.938 1.00 73.62 110 PHE A CA 1
ATOM 880 C C . PHE A 1 110 ? 5.439 3.906 -28.413 1.00 73.62 110 PHE A C 1
ATOM 882 O O . PHE A 1 110 ? 5.853 4.718 -29.234 1.00 73.62 110 PHE A O 1
ATOM 889 N N . LEU A 1 111 ? 5.076 2.672 -28.775 1.00 75.38 111 LEU A N 1
ATOM 890 C CA . LEU A 1 111 ? 5.160 2.200 -30.161 1.00 75.38 111 LEU A CA 1
ATOM 891 C C . LEU A 1 111 ? 4.199 2.950 -31.088 1.00 75.38 111 LEU A C 1
ATOM 893 O O . LEU A 1 111 ? 4.540 3.212 -32.240 1.00 75.38 111 LEU A O 1
ATOM 897 N N . LYS A 1 112 ? 3.020 3.328 -30.583 1.00 73.00 112 LYS A N 1
ATOM 898 C CA . LYS A 1 112 ? 2.049 4.123 -31.337 1.00 73.00 112 LYS A CA 1
ATOM 899 C C . LYS A 1 112 ? 2.563 5.539 -31.609 1.00 73.00 112 LYS A C 1
ATOM 901 O O . LYS A 1 112 ? 2.413 6.021 -32.725 1.00 73.00 112 LYS A O 1
ATOM 906 N N . GLU A 1 113 ? 3.192 6.172 -30.623 1.00 73.81 113 GLU A N 1
ATOM 907 C CA . GLU A 1 113 ? 3.805 7.499 -30.770 1.00 73.81 113 GLU A CA 1
ATOM 908 C C . GLU A 1 113 ? 5.004 7.482 -31.733 1.00 73.81 113 GLU A C 1
ATOM 910 O O . GLU A 1 113 ? 5.195 8.434 -32.483 1.00 73.81 113 GLU A O 1
ATOM 915 N N . LEU A 1 114 ? 5.772 6.387 -31.779 1.00 72.62 114 LEU A N 1
ATOM 916 C CA . LEU A 1 114 ? 6.895 6.233 -32.712 1.00 72.62 114 LEU A CA 1
ATOM 917 C C . LEU A 1 114 ? 6.479 6.037 -34.174 1.00 72.62 114 LEU A C 1
ATOM 919 O O . LEU A 1 114 ? 7.217 6.451 -35.057 1.00 72.62 114 LEU A O 1
ATOM 923 N N . HIS A 1 115 ? 5.342 5.392 -34.439 1.00 67.94 115 HIS A N 1
ATOM 924 C CA . HIS A 1 115 ? 4.863 5.141 -35.807 1.00 67.94 115 HIS A CA 1
ATOM 925 C C . HIS A 1 115 ? 4.068 6.308 -36.412 1.00 67.94 115 HIS A C 1
ATOM 927 O O . HIS A 1 115 ? 3.742 6.274 -37.594 1.00 67.94 115 HIS A O 1
ATOM 933 N N . GLN A 1 116 ? 3.695 7.303 -35.601 1.00 63.53 116 GLN A N 1
ATOM 934 C CA . GLN A 1 116 ? 2.946 8.488 -36.040 1.00 63.53 116 GLN A CA 1
ATOM 935 C C . GLN A 1 116 ? 3.849 9.698 -36.348 1.00 63.53 116 GLN A C 1
ATOM 937 O O . GLN A 1 116 ? 3.337 10.792 -36.582 1.00 63.53 116 GLN A O 1
ATOM 942 N N . ARG A 1 117 ? 5.171 9.498 -36.361 1.00 54.12 117 ARG A N 1
ATOM 943 C CA . ARG A 1 117 ? 6.177 10.425 -36.891 1.00 54.12 117 ARG A CA 1
ATOM 944 C C . ARG A 1 117 ? 6.766 9.862 -38.175 1.00 54.12 117 ARG A C 1
ATOM 946 O O . ARG A 1 117 ? 7.084 10.690 -39.053 1.00 54.12 117 ARG A O 1
#

pLDDT: mean 74.18, std 16.63, range [36.75, 93.81]